Protein AF-A0A0X1RXD8-F1 (afdb_monomer_lite)

Sequence (163 aa):
MINNYEILQFMNKNKQYKGYQVAQTDSKQVPGASHLLFKAGVDRFLFVRIIEPTRDTPTTDKILAIEELASYKFSEFETVKYDQFSLSQRYTFTRPNGEQLIVKTWVSSATLRSALPDKVKLIVVDRKWYNRIVGFRSKDPLHMVIATAVYAAIIFLYFKYFF

Radius of gyration: 21.97 Å; chains: 1; bounding box: 64×27×57 Å

Foldseek 3Di:
DDDQVLVLVVLCVPPVNNQWHWWAKDWPVQPQQGIKTFHQPFQKIFGWHFDADDPPDPDPRRTDDIGTRDMDGLVQFQEWEWEQPDPWIWIWTAGPVGDTTIMTTPDHPVVVVSRHDPRYHYHYDDDPVCVVQQLNPDPDPVSVVVNVVVVVVVVVVCVVPVD

Structure (mmCIF, N/CA/C/O backbone):
data_AF-A0A0X1RXD8-F1
#
_entry.id   AF-A0A0X1RXD8-F1
#
loop_
_atom_site.group_PDB
_atom_site.id
_atom_site.type_symbol
_atom_site.label_atom_id
_atom_site.label_alt_id
_atom_site.label_comp_id
_atom_site.label_asym_id
_atom_site.label_entity_id
_atom_site.label_seq_id
_atom_site.pdbx_PDB_ins_code
_atom_site.Cartn_x
_atom_site.Cartn_y
_atom_site.Cartn_z
_atom_site.occupancy
_atom_site.B_iso_or_equiv
_atom_site.auth_seq_id
_atom_site.auth_comp_id
_atom_site.auth_asym_id
_atom_site.auth_atom_id
_atom_site.pdbx_PDB_model_num
ATOM 1 N N . MET A 1 1 ? 9.194 3.276 19.073 1.00 63.81 1 MET A N 1
ATOM 2 C CA . MET A 1 1 ? 8.499 3.334 17.775 1.00 63.81 1 MET A CA 1
ATOM 3 C C . MET A 1 1 ? 7.884 1.970 17.540 1.00 63.81 1 MET A C 1
ATOM 5 O O . MET A 1 1 ? 8.617 0.985 17.561 1.00 63.81 1 MET A O 1
ATOM 9 N N . ILE A 1 2 ? 6.559 1.907 17.453 1.00 80.19 2 ILE A N 1
ATOM 10 C CA . ILE A 1 2 ? 5.814 0.649 17.329 1.00 80.19 2 ILE A CA 1
ATOM 11 C C . ILE A 1 2 ? 6.058 0.062 15.940 1.00 80.19 2 ILE A C 1
ATOM 13 O O . ILE A 1 2 ? 6.094 0.794 14.949 1.00 80.19 2 ILE A O 1
ATOM 17 N N . ASN A 1 3 ? 6.265 -1.251 15.857 1.00 85.25 3 ASN A N 1
ATOM 18 C CA . ASN A 1 3 ? 6.477 -1.905 14.568 1.00 85.25 3 ASN A CA 1
ATOM 19 C C . ASN A 1 3 ? 5.141 -2.322 13.913 1.00 85.25 3 ASN A C 1
ATOM 21 O O . ASN A 1 3 ? 4.111 -2.469 14.572 1.00 85.25 3 ASN A O 1
ATOM 25 N N . ASN A 1 4 ? 5.153 -2.568 12.598 1.00 85.31 4 ASN A N 1
ATOM 26 C CA . ASN A 1 4 ? 3.941 -2.960 11.859 1.00 85.31 4 ASN A CA 1
ATOM 27 C C . ASN A 1 4 ? 3.309 -4.261 12.378 1.00 85.31 4 ASN A C 1
ATOM 29 O O . ASN A 1 4 ? 2.102 -4.446 12.241 1.00 85.31 4 ASN A O 1
ATOM 33 N N . TYR A 1 5 ? 4.102 -5.164 12.962 1.00 87.00 5 TYR A N 1
ATOM 34 C CA . TYR A 1 5 ? 3.609 -6.430 13.501 1.00 87.00 5 TYR A CA 1
ATOM 35 C C . TYR A 1 5 ? 2.738 -6.216 14.744 1.00 87.00 5 TYR A C 1
ATOM 37 O O . TYR A 1 5 ? 1.648 -6.775 14.832 1.00 87.00 5 TYR A O 1
ATOM 45 N N . GLU A 1 6 ? 3.168 -5.359 15.669 1.00 88.62 6 GLU A N 1
ATOM 46 C CA . GLU A 1 6 ? 2.409 -4.979 16.865 1.00 88.62 6 GLU A CA 1
ATOM 47 C C . GLU A 1 6 ? 1.096 -4.281 16.489 1.00 88.62 6 GLU A C 1
ATOM 49 O O . GLU A 1 6 ? 0.038 -4.606 17.033 1.00 88.62 6 GLU A O 1
ATOM 54 N N . ILE A 1 7 ? 1.142 -3.391 15.492 1.00 89.56 7 ILE A N 1
ATOM 55 C CA . ILE A 1 7 ? -0.049 -2.720 14.954 1.00 89.56 7 ILE A CA 1
ATOM 56 C C . ILE A 1 7 ? -1.012 -3.741 14.346 1.00 89.56 7 ILE A C 1
ATOM 58 O O . ILE A 1 7 ? -2.209 -3.715 14.628 1.00 89.56 7 ILE A O 1
ATOM 62 N N . LEU A 1 8 ? -0.500 -4.682 13.552 1.00 90.06 8 LEU A N 1
ATOM 63 C CA . LEU A 1 8 ? -1.308 -5.726 12.930 1.00 90.06 8 LEU A CA 1
ATOM 64 C C . LEU A 1 8 ? -1.936 -6.663 13.975 1.00 90.06 8 LEU A C 1
ATOM 66 O O . LEU A 1 8 ? -3.098 -7.047 13.834 1.00 90.06 8 LEU A O 1
ATOM 70 N N . GLN A 1 9 ? -1.221 -7.002 15.051 1.00 90.31 9 GLN A N 1
ATOM 71 C CA . GLN A 1 9 ? -1.795 -7.765 16.162 1.00 90.31 9 GLN A CA 1
ATOM 72 C C . GLN A 1 9 ? -2.930 -7.006 16.852 1.00 90.31 9 GLN A C 1
ATOM 74 O O . GLN A 1 9 ? -3.992 -7.585 17.092 1.00 90.31 9 GLN A O 1
ATOM 79 N N . PHE A 1 10 ? -2.736 -5.717 17.141 1.00 90.06 10 PHE A N 1
ATOM 80 C CA . PHE A 1 10 ? -3.778 -4.871 17.719 1.00 90.06 10 PHE A CA 1
ATOM 81 C C . PHE A 1 10 ? -5.003 -4.782 16.798 1.00 90.06 10 PHE A C 1
ATOM 83 O O . PHE A 1 10 ? -6.139 -4.964 17.239 1.00 90.06 10 PHE A O 1
ATOM 90 N N . MET A 1 11 ? -4.794 -4.590 15.496 1.00 89.75 11 MET A N 1
ATOM 91 C CA . MET A 1 11 ? -5.877 -4.535 14.511 1.00 89.75 11 MET A CA 1
ATOM 92 C C . MET A 1 11 ? -6.635 -5.852 14.390 1.00 89.75 11 MET A C 1
ATOM 94 O O . MET A 1 11 ? -7.858 -5.839 14.315 1.00 89.75 11 MET A O 1
ATOM 98 N N . ASN A 1 12 ? -5.952 -6.995 14.44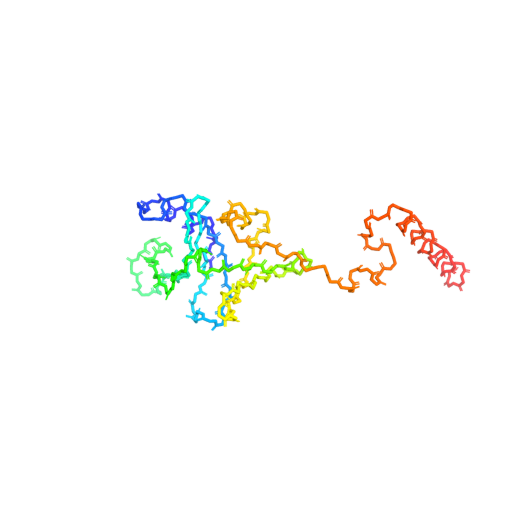1 1.00 89.38 12 ASN A N 1
ATOM 99 C CA . ASN A 1 12 ? -6.609 -8.299 14.351 1.00 89.38 12 ASN A CA 1
ATOM 100 C C . ASN A 1 12 ? -7.481 -8.640 15.568 1.00 89.38 12 ASN A C 1
ATOM 102 O O . ASN A 1 12 ? -8.415 -9.435 15.435 1.00 89.38 12 ASN A O 1
ATOM 106 N N . LYS A 1 13 ? -7.218 -8.027 16.731 1.00 89.88 13 LYS A N 1
ATOM 107 C CA . LYS A 1 13 ? -8.101 -8.107 17.907 1.00 89.88 13 LYS A CA 1
ATOM 108 C C . LYS A 1 13 ? -9.374 -7.267 17.733 1.00 89.88 13 LYS A C 1
ATOM 110 O O . LYS A 1 13 ? -10.413 -7.605 18.294 1.00 89.88 13 LYS A O 1
ATOM 115 N N . ASN A 1 14 ? -9.320 -6.215 16.917 1.00 87.62 14 ASN A N 1
ATOM 116 C CA . ASN A 1 14 ? -10.447 -5.335 16.627 1.00 87.62 14 ASN A CA 1
ATOM 117 C C . ASN A 1 14 ? -11.269 -5.866 15.441 1.00 87.62 14 ASN A C 1
ATOM 119 O O . ASN A 1 14 ? -10.779 -5.954 14.316 1.00 87.62 14 ASN A O 1
ATOM 123 N N . LYS A 1 15 ? -12.558 -6.172 15.655 1.00 88.12 15 LYS A N 1
ATOM 124 C CA . LYS A 1 15 ? -13.437 -6.724 14.597 1.00 88.12 15 LYS A CA 1
ATOM 125 C C . LYS A 1 15 ? -13.458 -5.868 13.324 1.00 88.12 15 LYS A C 1
ATOM 127 O O . LYS A 1 15 ? -13.493 -6.425 12.231 1.00 88.12 15 LYS A O 1
ATOM 132 N N . GLN A 1 16 ? -13.391 -4.544 13.466 1.00 88.06 16 GLN A N 1
ATOM 133 C CA . GLN A 1 16 ? -13.402 -3.590 12.354 1.00 88.06 16 GLN A CA 1
ATOM 134 C C . GLN A 1 16 ? -12.193 -3.733 11.415 1.00 88.06 16 GLN A C 1
ATOM 136 O O . GLN A 1 16 ? -12.347 -3.627 10.200 1.00 88.06 16 GLN A O 1
ATOM 141 N N . TYR A 1 17 ? -11.006 -4.009 11.961 1.00 89.62 17 TYR A N 1
ATOM 142 C CA . TYR A 1 17 ? -9.745 -4.032 11.209 1.00 89.62 17 TYR A CA 1
ATOM 143 C C . TYR A 1 17 ? -9.234 -5.453 10.942 1.00 89.62 17 TYR A C 1
ATOM 145 O O . TYR A 1 17 ? -8.151 -5.646 10.388 1.00 89.62 17 TYR A O 1
ATOM 153 N N . LYS A 1 18 ? -10.020 -6.475 11.293 1.00 90.44 18 LYS A N 1
ATOM 154 C CA . LYS A 1 18 ? -9.610 -7.871 11.163 1.00 90.44 18 LYS A CA 1
ATOM 155 C C . LYS A 1 18 ? -9.309 -8.253 9.707 1.00 90.44 18 LYS A C 1
ATOM 157 O O . LYS A 1 18 ? -10.167 -8.195 8.813 1.00 90.44 18 LYS A O 1
ATOM 162 N N . GLY A 1 19 ? -8.080 -8.716 9.485 1.00 89.50 19 GLY A N 1
ATOM 163 C CA . GLY A 1 19 ? -7.586 -9.135 8.174 1.00 89.50 19 GLY A CA 1
ATOM 164 C C . GLY A 1 19 ? -7.192 -7.988 7.241 1.00 89.50 19 GLY A C 1
ATOM 165 O O . GLY A 1 19 ? -6.941 -8.253 6.068 1.00 89.50 19 GLY A O 1
ATOM 166 N N . TYR A 1 20 ? -7.152 -6.742 7.722 1.00 91.88 20 TYR A N 1
ATOM 167 C CA . TYR A 1 20 ? -6.451 -5.676 7.011 1.00 91.88 20 TYR A CA 1
ATOM 168 C C . TYR A 1 20 ? -4.940 -5.879 7.130 1.00 91.88 20 TYR A C 1
ATOM 170 O O . TYR A 1 20 ? -4.421 -6.317 8.157 1.00 91.88 20 TYR A O 1
ATOM 178 N N . GLN A 1 21 ? -4.238 -5.550 6.056 1.00 91.56 21 GLN A N 1
ATOM 179 C CA . GLN A 1 21 ? -2.794 -5.411 6.038 1.00 91.56 21 GLN A CA 1
ATOM 180 C C . GLN A 1 21 ? -2.423 -3.982 6.418 1.00 91.56 21 GLN A C 1
ATOM 182 O O . GLN A 1 21 ? -3.181 -3.046 6.162 1.00 91.56 21 GLN A O 1
ATOM 187 N N . VAL A 1 22 ? -1.248 -3.834 7.024 1.00 91.69 22 VAL A N 1
ATOM 188 C CA . VAL A 1 22 ? -0.733 -2.559 7.519 1.00 91.69 22 VAL A CA 1
ATOM 189 C C . VAL A 1 22 ? 0.554 -2.239 6.786 1.00 91.69 22 VAL A C 1
ATOM 191 O O . VAL A 1 22 ? 1.475 -3.057 6.745 1.00 91.69 22 VAL A O 1
ATOM 194 N N . ALA A 1 23 ? 0.638 -1.029 6.252 1.00 90.06 23 ALA A N 1
ATOM 195 C CA . ALA A 1 23 ? 1.865 -0.501 5.685 1.00 90.06 23 ALA A CA 1
ATOM 196 C C . ALA A 1 23 ? 2.125 0.895 6.220 1.00 90.06 23 ALA A C 1
ATOM 198 O O . ALA A 1 23 ? 1.200 1.692 6.326 1.00 90.06 23 ALA A O 1
ATOM 199 N N . GLN A 1 24 ? 3.380 1.226 6.502 1.00 90.00 24 GLN A N 1
ATOM 200 C CA . GLN A 1 24 ? 3.738 2.621 6.739 1.00 90.00 24 GLN A CA 1
ATOM 201 C C . GLN A 1 24 ? 3.465 3.431 5.475 1.00 90.00 24 GLN A C 1
ATOM 203 O O . GLN A 1 24 ? 3.646 2.937 4.353 1.00 90.00 24 GLN A O 1
ATOM 208 N N . THR A 1 25 ? 2.996 4.660 5.652 1.00 89.94 25 THR A N 1
ATOM 209 C CA . THR A 1 25 ? 2.703 5.549 4.536 1.00 89.94 25 THR A CA 1
ATOM 210 C C . THR A 1 25 ? 3.082 6.981 4.858 1.00 89.94 25 THR A C 1
ATOM 212 O O . THR A 1 25 ? 2.969 7.431 5.991 1.00 89.94 25 THR A O 1
ATOM 215 N N . ASP A 1 26 ? 3.487 7.697 3.819 1.00 87.44 26 ASP A N 1
ATOM 216 C CA . ASP A 1 26 ? 3.625 9.145 3.800 1.00 87.44 26 ASP A CA 1
ATOM 217 C C . ASP A 1 26 ? 2.791 9.671 2.625 1.00 87.44 26 ASP A C 1
ATOM 219 O O . ASP A 1 26 ? 2.994 9.291 1.464 1.00 87.44 26 ASP A O 1
ATOM 223 N N . SER A 1 27 ? 1.804 10.510 2.926 1.00 86.00 27 SER A N 1
ATOM 224 C CA . SER A 1 27 ? 1.001 11.196 1.919 1.00 86.00 27 SER A CA 1
ATOM 225 C C . SER A 1 27 ? 0.817 12.648 2.324 1.00 86.00 27 SER A C 1
ATOM 227 O O . SER A 1 27 ? 0.267 12.953 3.378 1.00 86.00 27 SER A O 1
ATOM 229 N N . LYS A 1 28 ? 1.229 13.561 1.441 1.00 86.75 28 LYS A N 1
ATOM 230 C CA . LYS A 1 28 ? 1.017 15.000 1.644 1.00 86.75 28 LYS A CA 1
ATOM 231 C C . LYS A 1 28 ? -0.467 15.365 1.625 1.00 86.75 28 LYS A C 1
ATOM 233 O O . LYS A 1 28 ? -0.852 16.361 2.222 1.00 86.75 28 LYS A O 1
ATOM 238 N N . GLN A 1 29 ? -1.276 14.568 0.930 1.00 89.38 29 GLN A N 1
ATOM 239 C CA . GLN A 1 29 ? -2.715 14.760 0.808 1.00 89.38 29 GLN A CA 1
ATOM 240 C C . GLN A 1 29 ? -3.487 14.360 2.071 1.00 89.38 29 GLN A C 1
ATOM 242 O O . GLN A 1 29 ? -4.610 14.821 2.242 1.00 89.38 29 GLN A O 1
ATOM 247 N N . VAL A 1 30 ? -2.911 13.532 2.952 1.00 90.12 30 VAL A N 1
ATOM 248 C CA . VAL A 1 30 ? -3.539 13.139 4.225 1.00 90.12 30 VAL A CA 1
ATOM 249 C C . VAL A 1 30 ? -2.571 13.421 5.381 1.00 90.12 30 VAL A C 1
ATOM 251 O O . VAL A 1 30 ? -1.852 12.521 5.829 1.00 90.12 30 VAL A O 1
ATOM 254 N N . PRO A 1 31 ? -2.507 14.680 5.856 1.00 89.62 31 PRO A N 1
ATOM 255 C CA . PRO A 1 31 ? -1.546 15.089 6.871 1.00 89.62 31 PRO A CA 1
ATOM 256 C C . PRO A 1 31 ? -1.663 14.289 8.172 1.00 89.62 31 PRO A C 1
ATOM 258 O O . PRO A 1 31 ? -2.729 14.152 8.772 1.00 89.62 31 PRO A O 1
ATOM 261 N N . GLY A 1 32 ? -0.523 13.777 8.633 1.00 89.06 32 GLY A N 1
ATOM 262 C CA . GLY A 1 32 ? -0.415 13.022 9.879 1.00 89.06 32 GLY A CA 1
ATOM 263 C C . GLY A 1 32 ? -0.947 11.589 9.813 1.00 89.06 32 GLY A C 1
ATOM 264 O O . GLY A 1 32 ? -1.040 10.951 10.862 1.00 89.06 32 GLY A O 1
ATOM 265 N N . ALA A 1 33 ? -1.271 11.075 8.623 1.00 91.81 33 ALA A N 1
ATOM 266 C CA . ALA A 1 33 ? -1.397 9.639 8.421 1.00 91.81 33 ALA A CA 1
ATOM 267 C C . ALA A 1 33 ? -0.026 8.985 8.565 1.00 91.81 33 ALA A C 1
ATOM 269 O O . ALA A 1 33 ? 0.943 9.427 7.950 1.00 91.81 33 ALA A O 1
ATOM 270 N N . SER A 1 34 ? 0.044 7.933 9.374 1.00 91.56 34 SER A N 1
ATOM 271 C CA . SER A 1 34 ? 1.270 7.157 9.561 1.00 91.56 34 SER A CA 1
ATOM 272 C C . SER A 1 34 ? 1.197 5.795 8.883 1.00 91.56 34 SER A C 1
ATOM 274 O O . SER A 1 34 ? 2.225 5.262 8.461 1.00 91.56 34 SER A O 1
ATOM 276 N N . HIS A 1 35 ? -0.009 5.236 8.743 1.00 92.81 35 HIS A N 1
ATOM 277 C CA . HIS A 1 35 ? -0.208 3.916 8.160 1.00 92.81 35 HIS A CA 1
ATOM 278 C C . HIS A 1 35 ? -1.355 3.894 7.150 1.00 92.81 35 HIS A C 1
ATOM 280 O O . HIS A 1 35 ? -2.322 4.648 7.238 1.00 92.81 35 HIS A O 1
ATOM 286 N N . LEU A 1 36 ? -1.215 3.000 6.181 1.00 92.44 36 LEU A N 1
ATOM 287 C CA . LEU A 1 36 ? -2.200 2.641 5.183 1.00 92.44 36 LEU A CA 1
ATOM 288 C C . LEU A 1 36 ? -2.741 1.255 5.529 1.00 92.44 36 LEU A C 1
ATOM 290 O O . LEU A 1 36 ? -1.967 0.304 5.672 1.00 92.44 36 LEU A O 1
ATOM 294 N N . LEU A 1 37 ? -4.062 1.146 5.627 1.00 93.31 37 LEU A N 1
ATOM 295 C CA . LEU A 1 37 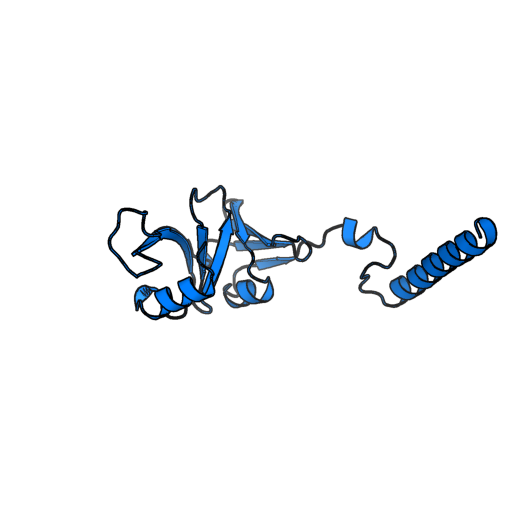? -4.768 -0.115 5.794 1.00 93.31 37 LEU A CA 1
ATOM 296 C C . LEU A 1 37 ? -5.443 -0.495 4.493 1.00 93.31 37 LEU A C 1
ATOM 298 O O . LEU A 1 37 ? -6.174 0.302 3.910 1.00 93.31 37 LEU A O 1
ATOM 302 N N . PHE A 1 38 ? -5.245 -1.728 4.058 1.00 92.06 38 PHE A N 1
ATOM 303 C CA . PHE A 1 38 ? -5.900 -2.259 2.869 1.00 92.06 38 PHE A CA 1
ATOM 304 C C . PHE A 1 38 ? -6.131 -3.759 3.030 1.00 92.06 38 PHE A C 1
ATOM 306 O O . PHE A 1 38 ? -5.480 -4.422 3.836 1.00 92.06 38 PHE A O 1
ATOM 313 N N . LYS A 1 39 ? -7.082 -4.309 2.280 1.00 91.25 39 LYS A N 1
ATOM 314 C CA . LYS A 1 39 ? -7.422 -5.730 2.346 1.00 91.25 39 LYS A CA 1
ATOM 315 C C . LYS A 1 39 ? -7.777 -6.238 0.959 1.00 91.25 39 LYS A C 1
ATOM 317 O O . LYS A 1 39 ? -8.584 -5.625 0.268 1.00 91.25 39 LYS A O 1
ATOM 322 N N . ALA A 1 40 ? -7.194 -7.370 0.574 1.00 87.44 40 ALA A N 1
ATOM 323 C CA . ALA A 1 40 ? -7.533 -8.020 -0.685 1.00 87.44 40 ALA A CA 1
ATOM 324 C C . ALA A 1 40 ? -9.033 -8.356 -0.734 1.00 87.44 40 ALA A C 1
ATOM 326 O O . ALA A 1 40 ? -9.608 -8.817 0.256 1.00 87.44 40 ALA A O 1
ATOM 327 N N . GLY A 1 41 ? -9.666 -8.083 -1.876 1.00 86.12 41 GLY A N 1
ATOM 328 C CA . GLY A 1 41 ? -11.112 -8.241 -2.062 1.00 86.12 41 GLY A CA 1
ATOM 329 C C . GLY A 1 41 ? -11.972 -7.138 -1.432 1.00 86.12 41 GLY A C 1
ATOM 330 O O . GLY A 1 41 ? -13.194 -7.204 -1.528 1.00 86.12 41 GLY A O 1
ATOM 331 N N . VAL A 1 42 ? -11.374 -6.118 -0.804 1.00 89.56 42 VAL A N 1
ATOM 332 C CA . VAL A 1 42 ? -12.101 -4.948 -0.298 1.00 89.56 42 VAL A CA 1
ATOM 333 C C . VAL A 1 42 ? -11.754 -3.733 -1.148 1.00 89.56 42 VAL A C 1
ATOM 335 O O . VAL A 1 42 ? -10.603 -3.318 -1.219 1.00 89.56 42 VAL A O 1
ATOM 338 N N . ASP A 1 43 ? -12.774 -3.114 -1.740 1.00 90.31 43 ASP A N 1
ATOM 339 C CA . ASP A 1 43 ? -12.658 -1.929 -2.601 1.00 90.31 43 ASP A CA 1
ATOM 340 C C . ASP A 1 43 ? -12.391 -0.631 -1.810 1.00 90.31 43 ASP A C 1
ATOM 342 O O . ASP A 1 43 ? -12.980 0.411 -2.082 1.00 90.31 43 ASP A O 1
ATOM 346 N N . ARG A 1 44 ? -11.559 -0.685 -0.765 1.00 91.50 44 ARG A N 1
ATOM 347 C CA . ARG A 1 44 ? -11.201 0.491 0.031 1.00 91.50 44 ARG A CA 1
ATOM 348 C C . ARG A 1 44 ? -9.814 0.374 0.645 1.00 91.50 44 ARG A C 1
ATOM 350 O O . ARG A 1 44 ? -9.373 -0.719 1.003 1.00 91.50 44 ARG A O 1
ATOM 357 N N . PHE A 1 45 ? -9.197 1.523 0.867 1.00 92.75 45 PHE A N 1
ATOM 358 C CA . PHE A 1 45 ? -8.032 1.670 1.726 1.00 92.75 45 PHE A CA 1
ATOM 359 C C . PHE A 1 45 ? -8.205 2.865 2.656 1.00 92.75 45 PHE A C 1
ATOM 361 O O . PHE A 1 45 ? -8.884 3.839 2.327 1.00 92.75 45 PHE A O 1
ATOM 368 N N . LEU A 1 46 ? -7.602 2.762 3.835 1.00 94.38 46 LEU A N 1
ATOM 369 C CA . LEU A 1 46 ? -7.764 3.715 4.924 1.00 94.38 46 LEU A CA 1
ATOM 370 C C . LEU A 1 46 ? -6.407 4.303 5.279 1.00 94.38 46 LEU A C 1
ATOM 372 O O . LEU A 1 46 ? -5.437 3.568 5.465 1.00 94.38 46 LEU A O 1
ATOM 376 N N . PHE A 1 47 ? -6.347 5.617 5.412 1.00 95.06 47 PHE A N 1
ATOM 377 C CA . PHE A 1 47 ? -5.236 6.291 6.059 1.00 95.06 47 PHE A CA 1
ATOM 378 C C . PHE A 1 47 ? -5.545 6.418 7.534 1.00 95.06 47 PHE A C 1
ATOM 380 O O . PHE A 1 47 ? -6.575 6.977 7.912 1.00 95.06 47 PHE A O 1
ATOM 387 N N . VAL A 1 48 ? -4.634 5.922 8.359 1.00 94.56 48 VAL A N 1
ATOM 388 C CA . VAL A 1 48 ? -4.808 5.932 9.803 1.00 94.56 48 VAL A CA 1
ATOM 389 C C . VAL A 1 48 ? -3.613 6.542 10.512 1.00 94.56 48 VAL A C 1
ATOM 391 O O . VAL A 1 48 ? -2.470 6.495 10.039 1.00 94.56 48 VAL A O 1
ATOM 394 N N . ARG A 1 49 ? -3.895 7.092 11.687 1.00 94.25 49 ARG A N 1
ATOM 395 C CA . ARG A 1 49 ? -2.911 7.493 12.680 1.00 94.25 49 ARG A CA 1
ATOM 396 C C . ARG A 1 49 ? -3.009 6.554 13.872 1.00 94.25 49 ARG A C 1
ATOM 398 O O . ARG A 1 49 ? -4.090 6.277 14.383 1.00 94.25 49 ARG A O 1
ATOM 405 N N . ILE A 1 50 ? -1.858 6.051 14.296 1.00 91.88 50 ILE A N 1
ATOM 406 C CA . ILE A 1 50 ? -1.738 5.240 15.506 1.00 91.88 50 ILE A CA 1
ATOM 407 C C . ILE A 1 50 ? -1.525 6.191 16.679 1.00 91.88 50 ILE A C 1
ATOM 409 O O . ILE A 1 50 ? -0.598 7.000 16.644 1.00 91.88 50 ILE A O 1
ATOM 413 N N . ILE A 1 51 ? -2.395 6.107 17.683 1.00 90.94 51 ILE A N 1
ATOM 414 C CA . ILE A 1 51 ? -2.293 6.896 18.909 1.00 90.94 51 ILE A CA 1
ATOM 415 C C . ILE A 1 51 ? -1.515 6.073 19.933 1.00 90.94 51 ILE A C 1
ATOM 417 O O . ILE A 1 51 ? -1.998 5.051 20.431 1.00 90.94 51 ILE A O 1
ATOM 421 N N . GLU A 1 52 ? -0.289 6.510 20.209 1.00 90.19 52 GLU A N 1
ATOM 422 C CA . GLU A 1 52 ? 0.580 5.924 21.230 1.00 90.19 52 GLU A CA 1
ATOM 423 C C . GLU A 1 52 ? 0.305 6.586 22.597 1.00 90.19 52 GLU A C 1
ATOM 425 O O . GLU A 1 52 ? -0.058 7.767 22.639 1.00 90.19 52 GLU A O 1
ATOM 430 N N . PRO A 1 53 ? 0.470 5.865 23.720 1.00 86.56 53 PRO A N 1
ATOM 431 C CA . PRO A 1 53 ? 0.355 6.459 25.044 1.00 86.56 53 PRO A CA 1
ATOM 432 C C . PRO A 1 53 ? 1.420 7.531 25.272 1.00 86.56 53 PRO A C 1
ATOM 434 O O . PRO A 1 53 ? 2.588 7.361 24.917 1.00 86.56 53 PRO A O 1
ATOM 437 N N . THR A 1 54 ? 1.029 8.632 25.912 1.00 84.31 54 THR A N 1
ATOM 438 C CA . THR A 1 54 ? 1.985 9.616 26.432 1.00 84.31 54 THR A CA 1
ATOM 439 C C . THR A 1 54 ? 2.578 9.117 27.750 1.00 84.31 54 THR A C 1
ATOM 441 O O . THR A 1 54 ? 2.015 8.232 28.396 1.00 84.31 54 THR A O 1
ATOM 444 N N . ARG A 1 55 ? 3.709 9.697 28.179 1.00 77.38 55 ARG A N 1
ATOM 445 C CA . ARG A 1 55 ? 4.395 9.312 29.430 1.00 77.38 55 ARG A CA 1
ATOM 446 C C . ARG A 1 55 ? 3.493 9.344 30.670 1.00 77.38 55 ARG A C 1
ATOM 448 O O . ARG A 1 55 ? 3.750 8.592 31.602 1.00 77.38 55 ARG A O 1
ATOM 455 N N . ASP A 1 56 ? 2.445 10.160 30.650 1.00 79.62 56 ASP A N 1
ATOM 456 C CA . ASP A 1 56 ? 1.530 10.356 31.776 1.00 79.62 56 ASP A CA 1
ATOM 457 C C . ASP A 1 56 ? 0.294 9.442 31.722 1.00 79.62 56 ASP A C 1
ATOM 459 O O . ASP A 1 56 ? -0.566 9.510 32.597 1.00 79.62 56 ASP A O 1
ATOM 463 N N . THR A 1 57 ? 0.173 8.584 30.701 1.00 75.56 57 THR A N 1
ATOM 464 C CA . THR A 1 57 ? -0.968 7.668 30.574 1.00 75.56 57 THR A CA 1
ATOM 465 C C . THR A 1 57 ? -0.664 6.355 31.309 1.00 75.56 57 THR A C 1
ATOM 467 O O . THR A 1 57 ? 0.237 5.629 30.881 1.00 75.56 57 THR A O 1
ATOM 470 N N . PRO A 1 58 ? -1.394 5.991 32.382 1.00 73.44 58 PRO A N 1
ATOM 471 C CA . PRO A 1 58 ? -1.159 4.749 33.114 1.00 73.44 58 PRO A CA 1
ATOM 472 C C . PRO A 1 58 ? -1.722 3.559 32.325 1.00 73.44 58 PRO A C 1
ATOM 474 O O . PRO A 1 58 ? -2.841 3.107 32.558 1.00 73.44 58 PRO A O 1
ATOM 477 N N . THR A 1 59 ? -0.957 3.060 31.356 1.00 79.50 59 THR A N 1
ATOM 478 C CA . THR A 1 59 ? -1.305 1.862 30.586 1.00 79.50 59 THR A CA 1
ATOM 479 C C . THR A 1 59 ? -0.072 1.023 30.268 1.00 79.50 59 THR A C 1
ATOM 481 O O . THR A 1 59 ? 1.031 1.540 30.095 1.00 79.50 59 THR A O 1
ATOM 484 N N . THR A 1 60 ? -0.265 -0.291 30.185 1.00 79.25 60 THR A N 1
ATOM 485 C CA . THR A 1 60 ? 0.728 -1.240 29.665 1.00 79.25 60 THR A CA 1
ATOM 486 C C . THR A 1 60 ? 0.593 -1.450 28.157 1.00 79.25 60 THR A C 1
ATOM 488 O O . THR A 1 60 ? 1.487 -2.030 27.534 1.00 79.25 60 THR A O 1
ATOM 491 N N . ASP A 1 61 ? -0.501 -0.976 27.555 1.00 81.88 61 ASP A N 1
ATOM 492 C CA . ASP A 1 61 ? -0.750 -1.114 26.128 1.00 81.88 61 ASP A CA 1
ATOM 493 C C . ASP A 1 61 ? 0.123 -0.153 25.326 1.00 81.88 61 ASP A C 1
ATOM 495 O O . ASP A 1 61 ? 0.214 1.036 25.616 1.00 81.88 61 ASP A O 1
ATOM 499 N N . LYS A 1 62 ? 0.739 -0.665 24.257 1.00 85.88 62 LYS A N 1
ATOM 500 C CA . LYS A 1 62 ? 1.555 0.154 23.349 1.00 85.88 62 LYS A CA 1
ATOM 501 C C . LYS A 1 62 ? 0.713 1.016 22.408 1.00 85.88 62 LYS A C 1
ATOM 503 O O . LYS A 1 62 ? 1.212 2.008 21.901 1.00 85.88 62 LYS A O 1
ATOM 508 N N . ILE A 1 63 ? -0.537 0.634 22.150 1.00 89.31 63 ILE A N 1
ATOM 509 C CA . ILE A 1 63 ? -1.449 1.323 21.230 1.00 89.31 63 ILE A CA 1
ATOM 510 C C . ILE A 1 63 ? -2.732 1.623 21.994 1.00 89.31 63 ILE A C 1
ATOM 512 O O . ILE A 1 63 ? -3.380 0.696 22.473 1.00 89.31 63 ILE A O 1
ATOM 516 N N . LEU A 1 64 ? -3.103 2.900 22.079 1.00 88.44 64 LEU A N 1
ATOM 517 C CA . LEU A 1 64 ? -4.351 3.327 22.713 1.00 88.44 64 LEU A CA 1
ATOM 518 C C . LEU A 1 64 ? -5.523 3.253 21.738 1.00 88.44 64 LEU A C 1
ATOM 520 O O . LEU A 1 64 ? -6.586 2.726 22.057 1.00 88.44 64 LEU A O 1
ATOM 524 N N . ALA A 1 65 ? -5.329 3.808 20.543 1.00 89.00 65 ALA A N 1
ATOM 525 C CA . ALA A 1 65 ? -6.383 3.939 19.552 1.00 89.00 65 ALA A CA 1
ATOM 526 C C . ALA A 1 65 ? -5.824 4.014 18.129 1.00 89.00 65 ALA A C 1
ATOM 528 O O . ALA A 1 65 ? -4.642 4.284 17.899 1.00 89.00 65 ALA A O 1
ATOM 529 N N . ILE A 1 66 ? -6.718 3.790 17.168 1.00 90.81 66 ILE A N 1
ATOM 530 C CA . ILE A 1 66 ? -6.482 4.015 15.745 1.00 90.81 66 ILE A CA 1
ATOM 531 C C . ILE A 1 66 ? -7.473 5.083 15.300 1.00 90.81 66 ILE A C 1
ATOM 533 O O . ILE A 1 66 ? -8.682 4.881 15.396 1.00 90.81 66 ILE A O 1
ATOM 537 N N . GLU A 1 67 ? -6.951 6.201 14.817 1.00 93.62 67 GLU A N 1
ATOM 538 C CA . GLU A 1 67 ? -7.733 7.293 14.248 1.00 93.62 67 GLU A CA 1
ATOM 539 C C . GLU A 1 67 ? -7.756 7.141 12.721 1.00 93.62 67 GLU A C 1
ATOM 541 O O . GLU A 1 67 ? -6.704 7.110 12.079 1.00 93.62 67 GLU A O 1
ATOM 546 N N . GLU A 1 68 ? -8.946 7.025 12.131 1.00 94.38 68 GLU A N 1
ATOM 547 C CA . GLU A 1 68 ? -9.123 7.049 10.677 1.00 94.38 68 GLU A CA 1
ATOM 548 C C . GLU A 1 68 ? -9.126 8.502 10.196 1.00 94.38 68 GLU A C 1
ATOM 550 O O . GLU A 1 68 ? -9.992 9.285 10.574 1.00 94.38 68 GLU A O 1
ATOM 555 N N . LEU A 1 69 ? -8.147 8.866 9.367 1.00 94.88 69 LEU A N 1
ATOM 556 C CA . LEU A 1 69 ? -7.999 10.230 8.855 1.00 94.88 69 LEU A CA 1
ATOM 557 C C . LEU A 1 69 ? -8.630 10.407 7.477 1.00 94.88 69 LEU A C 1
ATOM 559 O O . LEU A 1 69 ? -9.117 11.486 7.150 1.00 94.88 69 LEU A O 1
ATOM 563 N N . ALA A 1 70 ? -8.576 9.369 6.644 1.00 94.50 70 ALA A N 1
ATOM 564 C CA . ALA A 1 70 ? -9.192 9.385 5.328 1.00 94.50 70 ALA A CA 1
ATOM 565 C C . ALA A 1 70 ? -9.492 7.968 4.840 1.00 94.50 70 ALA A C 1
ATOM 567 O O . ALA A 1 70 ? -8.767 7.019 5.141 1.00 94.50 70 ALA A O 1
ATOM 568 N N . SER A 1 71 ? -10.522 7.859 4.010 1.00 94.3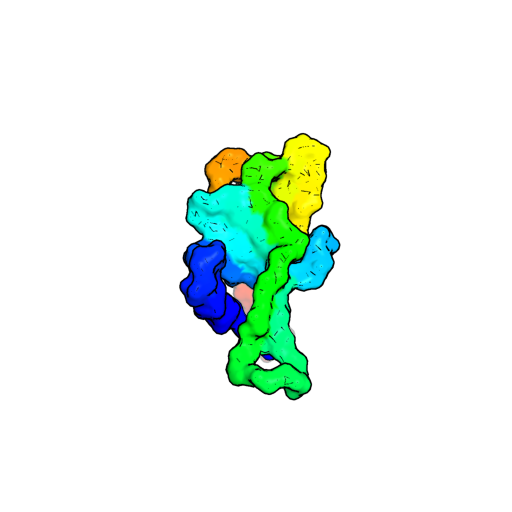1 71 SER A N 1
ATOM 569 C CA . SER A 1 71 ? -10.966 6.619 3.387 1.00 94.31 71 SER A CA 1
ATOM 570 C C . SER A 1 71 ? -11.172 6.861 1.906 1.00 94.31 71 SER A C 1
ATOM 572 O O . SER A 1 71 ? -11.813 7.836 1.518 1.00 94.31 71 SER A O 1
ATOM 574 N N . TYR A 1 72 ? -10.611 5.982 1.084 1.00 93.44 72 TYR A N 1
ATOM 575 C CA . TYR A 1 72 ? -10.724 6.059 -0.365 1.00 93.44 72 TYR A CA 1
ATOM 576 C C . TYR A 1 72 ? -11.153 4.709 -0.911 1.00 93.44 72 TYR A C 1
ATOM 578 O O . TYR A 1 72 ? -10.671 3.663 -0.462 1.00 93.44 72 TYR A O 1
ATOM 586 N N . LYS A 1 73 ? -12.030 4.723 -1.914 1.00 92.62 73 LYS A N 1
ATOM 587 C CA . LYS A 1 73 ? -12.377 3.512 -2.655 1.00 92.62 73 LYS A CA 1
ATOM 588 C C . LYS A 1 73 ? -11.432 3.330 -3.828 1.00 92.62 73 LYS A C 1
ATOM 590 O O . LYS A 1 73 ? -11.146 4.287 -4.543 1.00 92.62 73 LYS A O 1
ATOM 595 N N . PHE A 1 74 ? -10.976 2.103 -4.077 1.00 90.06 74 PHE A N 1
ATOM 596 C CA . PHE A 1 74 ? -10.135 1.854 -5.254 1.00 90.06 74 PHE A CA 1
ATOM 597 C C . PHE A 1 74 ? -10.899 2.128 -6.554 1.00 90.06 74 PHE A C 1
ATOM 599 O O . PHE A 1 74 ? -10.318 2.606 -7.523 1.00 90.06 74 PHE A O 1
ATOM 606 N N . SER A 1 75 ? -12.211 1.901 -6.545 1.00 88.75 75 SER A N 1
ATOM 607 C CA . SER A 1 75 ? -13.123 2.190 -7.648 1.00 88.75 75 SER A CA 1
ATOM 608 C C . SER A 1 75 ? -13.277 3.650 -8.049 1.00 88.75 75 SER A C 1
ATOM 610 O O . SER A 1 75 ? -13.779 3.902 -9.141 1.00 88.75 75 SER A O 1
ATOM 612 N N . GLU A 1 76 ? -12.850 4.599 -7.217 1.00 91.81 76 GLU A N 1
ATOM 613 C CA . GLU A 1 76 ? -12.808 6.016 -7.596 1.00 91.81 76 GLU A CA 1
ATOM 614 C C . GLU A 1 76 ? -11.670 6.318 -8.577 1.00 91.81 76 GLU A C 1
ATOM 616 O O . GLU A 1 76 ? -11.664 7.373 -9.212 1.00 91.81 76 GLU A O 1
ATOM 621 N N . PHE A 1 77 ? -10.695 5.415 -8.694 1.00 91.69 77 PHE A N 1
ATOM 622 C CA . PHE A 1 77 ? -9.503 5.614 -9.500 1.00 91.69 77 PHE A CA 1
ATOM 623 C C . PHE A 1 77 ? -9.569 4.795 -10.785 1.00 91.69 77 PHE A C 1
ATOM 625 O O . PHE A 1 77 ? -9.910 3.615 -10.788 1.00 91.69 77 PHE A O 1
ATOM 632 N N . GLU A 1 78 ? -9.192 5.429 -11.888 1.00 90.75 78 GLU A N 1
ATOM 633 C CA . GLU A 1 78 ? -9.107 4.785 -13.196 1.00 90.75 78 GLU A CA 1
ATOM 634 C C . GLU A 1 78 ? -7.738 4.135 -13.389 1.00 90.75 78 GLU A C 1
ATOM 636 O O . GLU A 1 78 ? -7.621 3.016 -13.888 1.00 90.75 78 GLU A O 1
ATOM 641 N N . THR A 1 79 ? -6.682 4.841 -12.980 1.00 90.25 79 THR A N 1
ATOM 642 C CA . THR A 1 79 ? -5.302 4.396 -13.173 1.00 90.25 79 THR A CA 1
ATOM 643 C C . THR A 1 79 ? -4.490 4.479 -11.894 1.00 90.25 79 THR A C 1
ATOM 645 O O . THR A 1 79 ? -4.590 5.433 -11.123 1.00 90.25 79 THR A O 1
ATOM 648 N N . VAL A 1 80 ? -3.612 3.494 -11.707 1.00 89.81 80 VAL A N 1
ATOM 649 C CA . VAL A 1 80 ? -2.580 3.498 -10.668 1.00 89.81 80 VAL A CA 1
ATOM 650 C C . VAL A 1 80 ? -1.225 3.370 -11.333 1.00 89.81 80 VAL A C 1
ATOM 652 O O . VAL A 1 80 ? -0.922 2.372 -11.989 1.00 89.81 80 VAL A O 1
ATOM 655 N N . LYS A 1 81 ? -0.398 4.401 -11.159 1.00 88.25 81 LYS A N 1
ATOM 656 C CA . LYS A 1 81 ? 0.999 4.400 -11.592 1.00 88.25 81 LYS A CA 1
ATOM 657 C C . LYS A 1 81 ? 1.884 4.058 -10.407 1.00 88.25 81 LYS A C 1
ATOM 659 O O . LYS A 1 81 ? 1.744 4.693 -9.364 1.00 88.25 81 LYS A O 1
ATOM 664 N N . TYR A 1 82 ? 2.809 3.121 -10.567 1.00 84.81 82 TYR A N 1
ATOM 665 C CA . TYR A 1 82 ? 3.818 2.853 -9.544 1.00 84.81 82 TYR A CA 1
ATOM 666 C C . TYR A 1 82 ? 5.211 2.721 -10.146 1.00 84.81 82 TYR A C 1
ATOM 668 O O . TYR A 1 82 ? 5.392 2.302 -11.290 1.00 84.81 82 TYR A O 1
ATOM 676 N N . ASP A 1 83 ? 6.196 3.112 -9.351 1.00 76.69 83 ASP A N 1
ATOM 677 C CA . ASP A 1 83 ? 7.611 3.030 -9.683 1.00 76.69 83 ASP A CA 1
ATOM 678 C C . ASP A 1 83 ? 8.207 1.777 -9.040 1.00 76.69 83 ASP A C 1
ATOM 680 O O . ASP A 1 83 ? 8.299 1.674 -7.817 1.00 76.69 83 ASP A O 1
ATOM 684 N N . GLN A 1 84 ? 8.564 0.794 -9.866 1.00 66.31 84 GLN A N 1
ATOM 685 C CA . GLN A 1 84 ? 9.058 -0.502 -9.396 1.00 66.31 84 GLN A CA 1
ATOM 686 C C . GLN A 1 84 ? 10.503 -0.437 -8.872 1.00 66.31 84 GLN A C 1
ATOM 688 O O . GLN A 1 84 ? 10.929 -1.338 -8.149 1.00 66.31 84 GLN A O 1
ATOM 693 N N . PHE A 1 85 ? 11.260 0.606 -9.226 1.00 60.94 85 PHE A N 1
ATOM 694 C CA . PHE A 1 85 ? 12.704 0.675 -8.988 1.00 60.94 85 PHE A CA 1
ATOM 695 C C . PHE A 1 85 ? 13.112 1.757 -7.982 1.00 60.94 85 PHE A C 1
ATOM 697 O O . PHE A 1 85 ? 14.304 1.936 -7.727 1.00 60.94 85 PHE A O 1
ATOM 704 N N . SER A 1 86 ? 12.161 2.483 -7.390 1.00 63.59 86 SER A N 1
ATOM 705 C CA . SER A 1 86 ? 12.453 3.436 -6.320 1.00 63.59 86 SER A CA 1
ATOM 706 C C . SER A 1 86 ? 12.520 2.756 -4.947 1.00 63.59 86 SER A C 1
ATOM 708 O O . SER A 1 86 ? 11.679 1.931 -4.602 1.00 63.59 86 SER A O 1
ATOM 710 N N . LEU A 1 87 ? 13.507 3.148 -4.128 1.00 62.84 87 LEU A N 1
ATOM 711 C CA . LEU A 1 87 ? 13.688 2.664 -2.745 1.00 62.84 87 LEU A CA 1
ATOM 712 C C . LEU A 1 87 ? 12.462 2.916 -1.849 1.00 62.84 87 LEU A C 1
ATOM 714 O O . LEU A 1 87 ? 12.210 2.160 -0.918 1.00 62.84 87 LEU A O 1
ATOM 718 N N . SER A 1 88 ? 11.693 3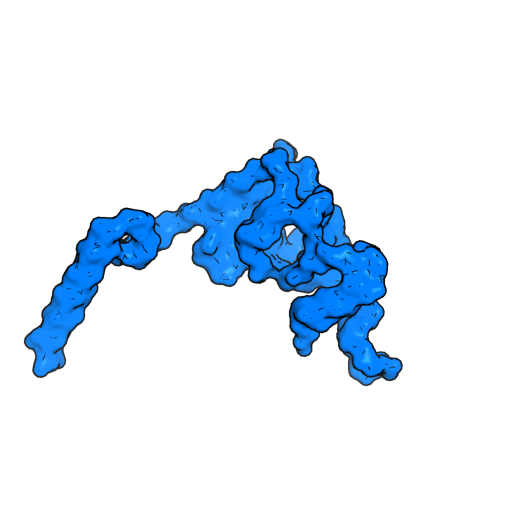.969 -2.138 1.00 63.69 88 SER A N 1
ATOM 719 C CA . SER A 1 88 ? 10.352 4.184 -1.586 1.00 63.69 88 SER A CA 1
ATOM 720 C C . SER A 1 88 ? 9.332 3.937 -2.687 1.00 63.69 88 SER A C 1
ATOM 722 O O . SER A 1 88 ? 9.434 4.544 -3.754 1.00 63.69 88 SER A O 1
ATOM 724 N N . GLN A 1 89 ? 8.359 3.053 -2.466 1.00 77.88 89 GLN A N 1
ATOM 725 C CA . GLN A 1 89 ? 7.366 2.755 -3.494 1.00 77.88 89 GLN A CA 1
ATOM 726 C C . GLN A 1 89 ? 6.329 3.872 -3.514 1.00 77.88 89 GLN A C 1
ATOM 728 O O . GLN A 1 89 ? 5.601 4.107 -2.548 1.00 77.88 89 GLN A O 1
ATOM 733 N N . ARG A 1 90 ? 6.308 4.618 -4.617 1.00 85.00 90 ARG A N 1
ATOM 734 C CA . ARG A 1 90 ? 5.365 5.710 -4.828 1.00 85.00 90 ARG A CA 1
ATOM 735 C C . ARG A 1 90 ? 4.262 5.234 -5.756 1.00 85.00 90 ARG A C 1
ATOM 737 O O . ARG A 1 90 ? 4.532 4.881 -6.900 1.00 85.00 90 ARG A O 1
ATOM 744 N N . TYR A 1 91 ? 3.038 5.309 -5.264 1.00 87.88 91 TYR A N 1
ATOM 745 C CA . TYR A 1 91 ? 1.818 5.051 -6.005 1.00 87.88 91 TYR A CA 1
ATOM 746 C C . TYR A 1 91 ? 1.134 6.378 -6.305 1.00 87.88 91 TYR A C 1
ATOM 748 O O . TYR A 1 91 ? 0.997 7.230 -5.429 1.00 87.88 91 TYR A O 1
ATOM 756 N N . THR A 1 92 ? 0.719 6.558 -7.550 1.00 90.69 92 THR A N 1
ATOM 757 C CA . THR A 1 92 ? -0.069 7.704 -7.992 1.00 90.69 92 THR A CA 1
ATOM 758 C C . THR A 1 92 ? -1.387 7.173 -8.527 1.00 90.69 92 THR A C 1
ATOM 760 O O . THR A 1 92 ? -1.440 6.611 -9.623 1.00 90.69 92 THR A O 1
ATOM 763 N N . PHE A 1 93 ? -2.435 7.336 -7.734 1.00 91.50 93 PHE A N 1
ATOM 764 C CA . PHE A 1 93 ? -3.807 7.021 -8.093 1.00 91.50 93 PHE A CA 1
ATOM 765 C C . PHE A 1 93 ? -4.396 8.217 -8.834 1.00 91.50 93 PHE A C 1
ATOM 767 O O . PHE A 1 93 ? -4.300 9.339 -8.343 1.00 91.50 93 PHE A O 1
ATOM 774 N N . THR A 1 94 ? -4.974 7.994 -10.010 1.00 93.00 94 THR A N 1
ATOM 775 C CA . THR A 1 94 ? -5.569 9.049 -10.839 1.00 93.00 94 THR A CA 1
ATOM 776 C C . THR A 1 94 ? -7.051 8.761 -11.023 1.00 93.00 94 THR A C 1
ATOM 778 O O . THR A 1 94 ? -7.428 7.657 -11.427 1.00 93.00 94 THR A O 1
ATOM 781 N N . ARG A 1 95 ? -7.884 9.747 -10.706 1.00 93.25 95 ARG A N 1
ATOM 782 C CA . ARG A 1 95 ? -9.334 9.714 -10.919 1.00 93.25 95 ARG A CA 1
ATOM 783 C C . ARG A 1 95 ? -9.686 10.052 -12.377 1.00 93.25 95 ARG A C 1
ATOM 785 O O . ARG A 1 95 ? -8.874 10.692 -13.047 1.00 93.25 95 ARG A O 1
ATOM 792 N N . PRO A 1 96 ? -10.901 9.720 -12.852 1.00 89.50 96 PRO A N 1
ATOM 793 C CA . PRO A 1 96 ? -11.353 10.085 -14.202 1.00 89.50 96 PRO A CA 1
ATOM 794 C C . PRO A 1 96 ? -11.325 11.598 -14.487 1.00 89.50 96 PRO A C 1
ATOM 796 O O . PRO A 1 96 ? -11.129 12.017 -15.622 1.00 89.50 96 PRO A O 1
ATOM 799 N N . ASN A 1 97 ? -11.481 12.434 -13.454 1.00 90.50 97 ASN A N 1
ATOM 800 C CA . ASN A 1 97 ? -11.403 13.898 -13.554 1.00 90.50 97 ASN A CA 1
ATOM 801 C C . ASN A 1 97 ? -9.959 14.447 -13.593 1.00 90.50 97 ASN A C 1
ATOM 803 O O . ASN A 1 97 ? -9.766 15.660 -13.619 1.00 90.50 97 ASN A O 1
ATOM 807 N N . GLY A 1 98 ? -8.943 13.577 -13.570 1.00 88.06 98 GLY A N 1
ATOM 808 C CA . GLY A 1 98 ? -7.528 13.949 -13.591 1.00 88.06 98 GLY A CA 1
ATOM 809 C C . GLY A 1 98 ? -6.905 14.232 -12.220 1.00 88.06 98 GLY A C 1
ATOM 810 O O . GLY A 1 98 ? -5.687 14.415 -12.144 1.00 88.06 98 GLY A O 1
ATOM 811 N N . GLU A 1 99 ? -7.680 14.226 -11.131 1.00 90.81 99 GLU A N 1
ATOM 812 C CA . GLU A 1 99 ? -7.147 14.397 -9.776 1.00 90.81 99 GLU A CA 1
ATOM 813 C C . GLU A 1 99 ? -6.226 13.241 -9.380 1.00 90.81 99 GLU A C 1
ATOM 815 O O . GLU A 1 99 ? -6.492 12.075 -9.686 1.00 90.81 99 GLU A O 1
ATOM 820 N N . GLN A 1 100 ? -5.148 13.566 -8.659 1.00 91.81 100 GLN A N 1
ATOM 821 C CA . GLN A 1 100 ? -4.124 12.598 -8.279 1.00 91.81 100 GLN A CA 1
ATOM 822 C C . GLN A 1 100 ? -3.951 12.488 -6.766 1.00 91.81 100 GLN A C 1
ATOM 824 O O . GLN A 1 100 ? -3.642 13.462 -6.074 1.00 91.81 100 GLN A O 1
ATOM 829 N N . LEU A 1 101 ? -4.028 11.257 -6.270 1.00 90.38 101 LEU A N 1
ATOM 830 C CA . LEU A 1 101 ? -3.613 10.895 -4.924 1.00 90.38 101 LEU A CA 1
ATOM 831 C C . LEU A 1 101 ? -2.250 10.204 -4.989 1.00 90.38 101 LEU A C 1
ATOM 833 O O . LEU A 1 101 ? -2.078 9.171 -5.633 1.00 90.38 101 LEU A O 1
ATOM 837 N N . ILE A 1 102 ? -1.269 10.787 -4.308 1.00 90.00 102 ILE A N 1
ATOM 838 C CA . ILE A 1 102 ? 0.091 10.263 -4.234 1.00 90.00 102 ILE A CA 1
ATOM 839 C C . ILE A 1 102 ? 0.285 9.628 -2.864 1.00 90.00 102 ILE A C 1
ATOM 841 O O . ILE A 1 102 ? 0.152 10.281 -1.828 1.00 90.00 102 ILE A O 1
ATOM 845 N N . VAL A 1 103 ? 0.650 8.355 -2.877 1.00 88.69 103 VAL A N 1
ATOM 846 C CA . VAL A 1 103 ? 0.859 7.537 -1.688 1.00 88.69 103 VAL A CA 1
ATOM 847 C C . VAL A 1 103 ? 2.268 6.983 -1.747 1.00 88.69 103 VAL A C 1
ATOM 849 O O . VAL A 1 103 ? 2.608 6.230 -2.659 1.00 88.69 103 VAL A O 1
ATOM 852 N N . LYS A 1 104 ? 3.118 7.370 -0.799 1.00 88.50 104 LYS A N 1
ATOM 853 C CA . LYS A 1 104 ? 4.415 6.721 -0.616 1.00 88.50 104 LYS A CA 1
ATOM 854 C C . LYS A 1 104 ? 4.255 5.673 0.462 1.00 88.50 104 LYS A C 1
ATOM 856 O O . LYS A 1 104 ? 3.903 6.012 1.584 1.00 88.50 104 LYS A O 1
ATOM 861 N N . THR A 1 105 ? 4.518 4.420 0.136 1.00 85.81 105 THR A N 1
ATOM 862 C CA . THR A 1 105 ? 4.422 3.326 1.096 1.00 85.81 105 THR A CA 1
ATOM 863 C C . THR A 1 105 ? 5.591 2.361 0.933 1.00 85.81 105 THR A C 1
ATOM 865 O O . THR A 1 105 ? 6.284 2.344 -0.085 1.00 85.81 105 THR A O 1
ATOM 868 N N . TRP A 1 106 ? 5.828 1.569 1.973 1.00 80.69 106 TRP A N 1
ATOM 869 C CA . TRP A 1 106 ? 6.863 0.540 2.032 1.00 80.69 106 TRP A CA 1
ATOM 870 C C . TRP A 1 106 ? 6.303 -0.848 1.695 1.00 80.69 106 TRP A C 1
ATOM 872 O O . TRP A 1 106 ? 7.002 -1.850 1.811 1.00 80.69 106 TRP A O 1
ATOM 882 N N . VAL A 1 107 ? 5.038 -0.922 1.273 1.00 81.06 107 VAL A N 1
ATOM 883 C CA . VAL A 1 107 ? 4.425 -2.155 0.778 1.00 81.06 107 VAL A CA 1
ATOM 884 C C . VAL A 1 107 ? 4.921 -2.489 -0.616 1.00 81.06 107 VAL A C 1
ATOM 886 O O . VAL A 1 107 ? 5.069 -1.595 -1.443 1.00 81.06 107 VAL A O 1
ATOM 889 N N . SER A 1 108 ? 5.138 -3.782 -0.871 1.00 77.56 108 SER A N 1
ATOM 890 C CA . SER A 1 108 ? 5.573 -4.268 -2.177 1.00 77.56 108 SER A CA 1
ATOM 891 C C . SER A 1 108 ? 4.494 -4.079 -3.251 1.00 77.56 108 SER A C 1
ATOM 893 O O . SER A 1 108 ? 3.298 -4.224 -2.984 1.00 77.56 108 SER A O 1
ATOM 895 N N . SER A 1 109 ? 4.920 -3.845 -4.491 1.00 74.88 109 SER A N 1
ATOM 896 C CA . SER A 1 109 ? 4.034 -3.690 -5.647 1.00 74.88 109 SER A CA 1
ATOM 897 C C . SER A 1 109 ? 3.157 -4.907 -5.887 1.00 74.88 109 SER A C 1
ATOM 899 O O . SER A 1 109 ? 1.993 -4.748 -6.237 1.00 74.88 109 SER A O 1
ATOM 901 N N . ALA A 1 110 ? 3.668 -6.113 -5.632 1.00 77.81 110 ALA A N 1
ATOM 902 C CA . ALA A 1 110 ? 2.885 -7.341 -5.707 1.00 77.81 110 ALA A CA 1
ATOM 903 C C . ALA A 1 110 ? 1.755 -7.363 -4.664 1.00 77.81 110 ALA A C 1
ATOM 905 O O . ALA A 1 110 ? 0.629 -7.744 -4.977 1.00 77.81 110 ALA A O 1
ATOM 906 N N . THR A 1 111 ? 2.049 -6.915 -3.442 1.00 81.75 111 THR A N 1
ATOM 907 C CA . THR A 1 111 ? 1.101 -6.911 -2.323 1.00 81.75 111 THR A CA 1
ATOM 908 C C . THR A 1 111 ? -0.005 -5.878 -2.510 1.00 81.75 111 THR A C 1
ATOM 910 O O . THR A 1 111 ? -1.166 -6.191 -2.271 1.00 81.75 111 THR A O 1
ATOM 913 N N . LEU A 1 112 ? 0.313 -4.658 -2.960 1.00 78.81 112 LEU A N 1
ATOM 914 C CA . LEU A 1 112 ? -0.744 -3.680 -3.229 1.00 78.81 112 LEU A CA 1
ATOM 915 C C . LEU A 1 112 ? -1.547 -4.065 -4.472 1.00 78.81 112 LEU A C 1
ATOM 917 O O . LEU A 1 112 ? -2.765 -3.925 -4.482 1.00 78.81 112 LEU A O 1
ATOM 921 N N . ARG A 1 113 ? -0.883 -4.607 -5.501 1.00 80.56 113 ARG A N 1
ATOM 922 C CA . ARG A 1 113 ? -1.546 -5.076 -6.721 1.00 80.56 113 ARG A CA 1
ATOM 923 C C . ARG A 1 113 ? -2.592 -6.146 -6.443 1.00 80.56 113 ARG A C 1
ATOM 925 O O . ARG A 1 113 ? -3.646 -6.090 -7.058 1.00 80.56 113 ARG A O 1
ATOM 932 N N . SER A 1 114 ? -2.338 -7.081 -5.528 1.00 82.19 114 SER A N 1
ATOM 933 C CA . SER A 1 114 ? -3.334 -8.102 -5.180 1.00 82.19 114 SER A CA 1
ATOM 934 C C . SER A 1 114 ? -4.556 -7.543 -4.442 1.00 82.19 114 SER A C 1
ATOM 936 O O . SER A 1 114 ? -5.576 -8.223 -4.350 1.00 82.19 114 SER A O 1
ATOM 938 N N . ALA A 1 115 ? -4.475 -6.313 -3.926 1.00 84.50 115 ALA A N 1
ATOM 939 C CA . ALA A 1 115 ? -5.602 -5.615 -3.321 1.00 84.50 115 ALA A CA 1
ATOM 940 C C . ALA A 1 115 ? -6.356 -4.697 -4.297 1.00 84.50 115 ALA A C 1
ATOM 942 O O . ALA A 1 115 ? -7.474 -4.289 -3.985 1.00 84.50 115 ALA A O 1
ATOM 943 N N . LEU A 1 116 ? -5.777 -4.377 -5.460 1.00 84.94 116 LEU A N 1
ATOM 944 C CA . LEU A 1 116 ? -6.424 -3.529 -6.458 1.00 84.94 116 LEU A CA 1
ATOM 945 C C . LEU A 1 116 ? -7.516 -4.307 -7.216 1.00 84.94 116 LEU A C 1
ATOM 947 O O . LEU A 1 116 ? -7.269 -5.435 -7.638 1.00 84.94 116 LEU A O 1
ATOM 951 N N . PRO A 1 117 ? -8.702 -3.714 -7.441 1.00 83.62 117 PRO A N 1
ATOM 952 C CA . PRO A 1 117 ? -9.715 -4.292 -8.318 1.00 83.62 117 PRO A CA 1
ATOM 953 C C . PRO A 1 117 ? -9.230 -4.353 -9.772 1.00 83.62 117 PRO A C 1
ATOM 955 O O . PRO A 1 117 ? -8.596 -3.409 -10.245 1.00 83.62 117 PRO A O 1
ATOM 958 N N . ASP A 1 118 ? -9.635 -5.383 -10.520 1.00 80.88 118 ASP A N 1
ATOM 959 C CA . ASP A 1 118 ? -9.209 -5.607 -11.917 1.00 80.88 118 ASP A CA 1
ATOM 960 C C . ASP A 1 118 ? -9.520 -4.443 -12.871 1.00 80.88 118 ASP A C 1
ATOM 962 O O . ASP A 1 118 ? -8.833 -4.240 -13.871 1.00 80.88 118 ASP A O 1
ATOM 966 N N . LYS A 1 119 ? -10.546 -3.646 -12.555 1.00 82.69 119 LYS A N 1
ATOM 967 C CA . LYS A 1 119 ? -10.939 -2.465 -13.339 1.00 82.69 119 LYS A CA 1
ATOM 968 C C . LYS A 1 119 ? -9.930 -1.313 -13.282 1.00 82.69 119 LYS A C 1
ATOM 970 O O . LYS A 1 119 ? -9.990 -0.425 -14.126 1.00 82.69 119 LYS A O 1
ATOM 975 N N . VAL A 1 120 ? -9.035 -1.293 -12.293 1.00 84.69 120 VAL A N 1
ATOM 976 C CA . VAL A 1 120 ? -8.052 -0.219 -12.132 1.00 84.69 120 VAL A CA 1
ATOM 977 C C . VAL A 1 120 ? -6.850 -0.505 -13.027 1.00 84.69 120 VAL A C 1
ATOM 979 O O . VAL A 1 120 ? -6.111 -1.470 -12.825 1.00 84.69 120 VAL A O 1
ATOM 982 N N . LYS A 1 121 ? -6.613 0.356 -14.018 1.00 86.56 121 LYS A N 1
ATOM 983 C CA . LYS A 1 121 ? -5.514 0.171 -14.966 1.00 86.56 121 LYS A CA 1
ATOM 984 C C . LYS A 1 121 ? -4.171 0.436 -14.293 1.00 86.56 121 LYS A C 1
ATOM 986 O O . LYS A 1 121 ? -3.884 1.526 -13.797 1.00 86.56 121 LYS A O 1
ATOM 991 N N . LEU A 1 122 ? -3.315 -0.572 -14.336 1.00 83.81 122 LEU A N 1
ATOM 992 C CA . LEU A 1 122 ? -2.027 -0.578 -13.661 1.00 83.81 122 LEU A CA 1
ATOM 993 C C . LEU A 1 122 ? -0.911 -0.186 -14.637 1.00 83.81 122 LEU A C 1
ATOM 995 O O . LEU A 1 122 ? -0.753 -0.800 -15.691 1.00 83.81 122 LEU A O 1
ATOM 999 N N . ILE A 1 123 ? -0.144 0.851 -14.301 1.00 85.31 123 ILE A N 1
ATOM 1000 C CA . ILE A 1 123 ? 0.947 1.369 -15.134 1.00 85.31 123 ILE A CA 1
ATOM 1001 C C . ILE A 1 123 ? 2.254 1.270 -14.349 1.00 85.31 123 ILE A C 1
ATOM 1003 O O . ILE A 1 123 ? 2.450 1.963 -13.347 1.00 85.31 123 ILE A O 1
ATOM 1007 N N . VAL A 1 124 ? 3.161 0.424 -14.832 1.00 82.00 124 VAL A N 1
ATOM 1008 C CA . VAL A 1 124 ? 4.520 0.308 -14.295 1.00 82.00 124 VAL A CA 1
ATOM 1009 C C . VAL A 1 124 ? 5.386 1.386 -14.931 1.00 82.00 124 VAL A C 1
ATOM 1011 O O . VAL A 1 124 ? 5.467 1.480 -16.156 1.00 82.00 124 VAL A O 1
ATOM 1014 N N . VAL A 1 125 ? 6.020 2.220 -14.111 1.00 78.62 125 VAL A N 1
ATOM 1015 C CA . VAL A 1 125 ? 6.963 3.231 -14.592 1.00 78.62 125 VAL A CA 1
ATOM 1016 C C . VAL A 1 125 ? 8.375 2.655 -14.544 1.00 78.62 125 VAL A C 1
ATOM 1018 O O . VAL A 1 125 ? 8.995 2.600 -13.483 1.00 78.62 125 VAL A O 1
ATOM 1021 N N . ASP A 1 126 ? 8.899 2.270 -15.706 1.00 69.06 126 ASP A N 1
ATOM 1022 C CA . ASP A 1 126 ? 10.308 1.905 -15.864 1.00 69.06 126 ASP A CA 1
ATOM 1023 C C . ASP A 1 126 ? 11.153 3.191 -15.959 1.00 69.06 126 ASP A C 1
ATOM 1025 O O . ASP A 1 126 ? 10.974 4.022 -16.858 1.00 69.06 126 ASP A O 1
ATOM 1029 N N . ARG A 1 127 ? 12.081 3.410 -15.018 1.00 64.88 127 ARG A N 1
ATOM 1030 C CA . ARG A 1 127 ? 12.938 4.606 -15.043 1.00 64.88 127 ARG A CA 1
ATOM 1031 C C . ARG A 1 127 ? 14.069 4.468 -16.060 1.00 64.88 127 ARG A C 1
ATOM 1033 O O . ARG A 1 127 ? 14.884 3.560 -15.977 1.00 64.88 127 ARG A O 1
ATOM 1040 N N . LYS A 1 128 ? 14.210 5.465 -16.941 1.00 60.31 128 LYS A N 1
ATOM 1041 C CA . LYS A 1 128 ? 15.246 5.510 -17.996 1.00 60.31 128 LYS A CA 1
ATOM 1042 C C . LYS A 1 128 ? 16.690 5.372 -17.486 1.00 60.31 128 LYS A C 1
ATOM 1044 O O . LYS A 1 128 ? 17.525 4.865 -18.223 1.00 60.31 128 LYS A O 1
ATOM 1049 N N . TRP A 1 129 ? 17.005 5.820 -16.264 1.00 61.78 129 TRP A N 1
ATOM 1050 C CA . TRP A 1 129 ? 18.366 5.706 -15.713 1.00 61.78 129 TRP A CA 1
ATOM 1051 C C . TRP A 1 129 ? 18.756 4.263 -15.378 1.00 61.78 129 TRP A C 1
ATOM 1053 O O . TRP A 1 129 ? 19.937 3.941 -15.430 1.00 61.78 129 TRP A O 1
ATOM 1063 N N . TYR A 1 130 ? 17.779 3.390 -15.119 1.00 54.69 130 TYR A N 1
ATOM 1064 C CA . TYR A 1 130 ? 18.012 1.962 -14.915 1.00 54.69 130 TYR A CA 1
ATOM 1065 C C . TYR A 1 130 ? 18.635 1.317 -16.161 1.00 54.69 130 TYR A C 1
ATOM 1067 O O . TYR A 1 130 ? 19.564 0.531 -16.056 1.00 54.69 130 TYR A O 1
ATOM 1075 N N . ASN A 1 131 ? 18.211 1.752 -17.351 1.00 55.19 131 ASN A N 1
ATOM 1076 C CA . ASN A 1 131 ? 18.779 1.296 -18.622 1.00 55.19 131 ASN A CA 1
ATOM 1077 C C . ASN A 1 131 ? 20.082 2.023 -19.007 1.00 55.19 131 ASN A C 1
ATOM 1079 O O . ASN A 1 131 ? 20.708 1.647 -19.993 1.00 55.19 131 ASN A O 1
ATOM 1083 N N . ARG A 1 132 ? 20.476 3.095 -18.296 1.00 58.06 132 ARG A N 1
ATOM 1084 C CA . ARG A 1 132 ? 21.681 3.882 -18.631 1.00 58.06 132 ARG A CA 1
ATOM 1085 C C . ARG A 1 132 ? 22.968 3.285 -18.075 1.00 58.06 132 ARG A C 1
ATOM 1087 O O . ARG A 1 132 ? 24.030 3.591 -18.606 1.00 58.06 132 ARG A O 1
ATOM 1094 N N . ILE A 1 133 ? 22.900 2.456 -17.035 1.00 60.94 133 ILE A N 1
ATOM 1095 C CA . ILE A 1 133 ? 24.076 1.724 -16.564 1.00 60.94 133 ILE A CA 1
ATOM 1096 C C . ILE A 1 133 ? 24.178 0.456 -17.410 1.00 60.94 133 ILE A C 1
ATOM 1098 O O . ILE A 1 133 ? 23.368 -0.459 -17.270 1.00 60.94 133 ILE A O 1
ATOM 1102 N N . VAL A 1 134 ? 25.153 0.426 -18.319 1.00 55.06 134 VAL A N 1
ATOM 1103 C CA . VAL A 1 134 ? 25.408 -0.717 -19.204 1.00 55.06 134 VAL A CA 1
ATOM 1104 C C . VAL A 1 134 ? 25.545 -1.988 -18.357 1.00 55.06 134 VAL A C 1
ATOM 1106 O O . VAL A 1 134 ? 26.418 -2.089 -17.502 1.00 55.06 134 VAL A O 1
ATOM 1109 N N . GLY A 1 135 ? 24.617 -2.928 -18.558 1.00 53.53 135 GLY A N 1
ATOM 1110 C CA . GLY A 1 135 ? 24.567 -4.241 -17.906 1.00 53.53 135 GLY A CA 1
ATOM 1111 C C . GLY A 1 135 ? 24.140 -4.295 -16.442 1.00 53.53 135 GLY A C 1
ATOM 1112 O O . GLY A 1 135 ? 24.034 -5.399 -15.907 1.00 53.53 135 GLY A O 1
ATOM 1113 N N . PHE A 1 136 ? 23.811 -3.178 -15.786 1.00 56.94 136 PHE A N 1
ATOM 1114 C CA . PHE A 1 136 ? 23.235 -3.251 -14.442 1.00 56.94 136 PHE A CA 1
ATOM 1115 C C . PHE A 1 136 ? 21.758 -3.641 -14.547 1.00 56.94 136 PHE A C 1
ATOM 1117 O O . PHE A 1 136 ? 20.882 -2.811 -14.760 1.00 56.94 136 PHE A O 1
ATOM 1124 N N . ARG A 1 137 ? 21.495 -4.947 -14.424 1.00 57.94 137 ARG A N 1
ATOM 1125 C CA . ARG A 1 137 ? 20.158 -5.560 -14.467 1.00 57.94 137 ARG A CA 1
ATOM 1126 C C . AR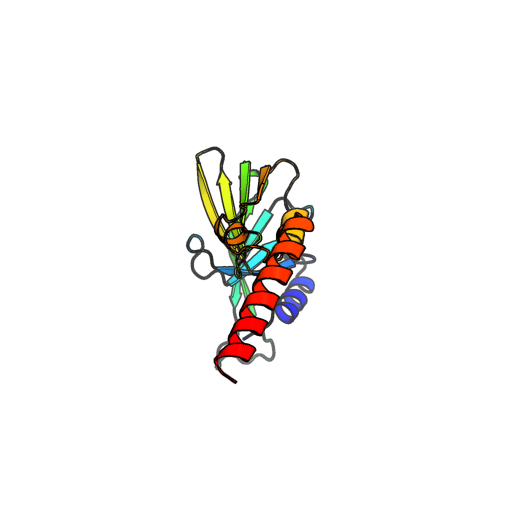G A 1 137 ? 19.363 -5.341 -15.775 1.00 57.94 137 ARG A C 1
ATOM 1128 O O . ARG A 1 137 ? 18.132 -5.238 -15.737 1.00 57.94 137 ARG A O 1
ATOM 1135 N N . SER A 1 138 ? 20.044 -5.310 -16.926 1.00 62.94 138 SER A N 1
ATOM 1136 C CA . SER A 1 138 ? 19.372 -5.405 -18.236 1.00 62.94 138 SER A CA 1
ATOM 1137 C C . SER A 1 138 ? 18.508 -6.670 -18.302 1.00 62.94 138 SER A C 1
ATOM 1139 O O . SER A 1 138 ? 18.920 -7.717 -17.817 1.00 62.94 138 SER A O 1
ATOM 1141 N N . LYS A 1 139 ? 17.314 -6.602 -18.904 1.00 64.25 139 LYS A N 1
ATOM 1142 C CA . LYS A 1 139 ? 16.471 -7.798 -19.116 1.00 64.25 139 LYS A CA 1
ATOM 1143 C C . LYS A 1 139 ? 17.062 -8.744 -20.171 1.00 64.25 139 LYS A C 1
ATOM 1145 O O . LYS A 1 139 ? 16.677 -9.905 -20.219 1.00 64.25 139 LYS A O 1
ATOM 1150 N N . ASP A 1 140 ? 17.974 -8.239 -20.999 1.00 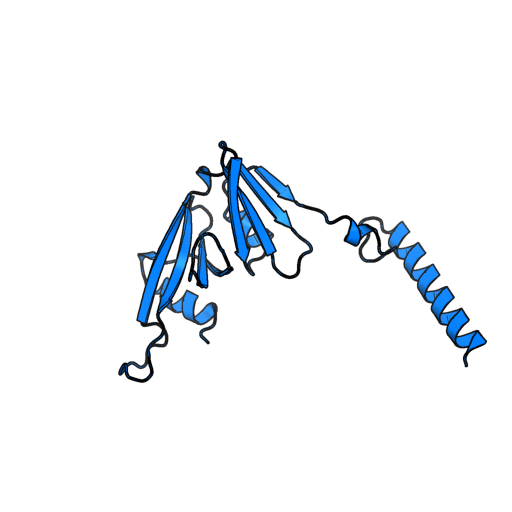72.50 140 ASP A N 1
ATOM 1151 C CA . ASP A 1 140 ? 18.654 -9.002 -22.040 1.00 72.50 140 ASP A CA 1
ATOM 1152 C C . ASP A 1 140 ? 19.985 -9.582 -21.508 1.00 72.50 140 ASP A C 1
ATOM 1154 O O . ASP A 1 140 ? 20.876 -8.805 -21.134 1.00 72.50 140 ASP A O 1
ATOM 1158 N N . PRO A 1 141 ? 20.146 -10.922 -21.486 1.00 74.62 141 PRO A N 1
ATOM 1159 C CA . PRO A 1 141 ? 21.363 -11.591 -21.026 1.00 74.62 141 PRO A CA 1
ATOM 1160 C C . PRO A 1 141 ? 22.633 -11.125 -21.745 1.00 74.62 141 PRO A C 1
ATOM 1162 O O . PRO A 1 141 ? 23.692 -11.023 -21.126 1.00 74.62 141 PRO A O 1
ATOM 1165 N N . LEU A 1 142 ? 22.541 -10.800 -23.037 1.00 78.81 142 LEU A N 1
ATOM 1166 C CA . LEU A 1 142 ? 23.703 -10.453 -23.856 1.00 78.81 142 LEU A CA 1
ATOM 1167 C C . LEU A 1 142 ? 24.320 -9.122 -23.398 1.00 78.81 142 LEU A C 1
ATOM 1169 O O . LEU A 1 142 ? 25.538 -8.988 -23.270 1.00 78.81 142 LEU A O 1
ATOM 1173 N N . HIS A 1 143 ? 23.467 -8.167 -23.027 1.00 75.00 143 HIS A N 1
ATOM 1174 C CA . HIS A 1 143 ? 23.884 -6.881 -22.472 1.00 75.00 143 HIS A CA 1
ATOM 1175 C C . HIS A 1 143 ? 24.574 -7.019 -21.105 1.00 75.00 143 HIS A C 1
ATOM 1177 O O . HIS A 1 143 ? 25.449 -6.212 -20.787 1.00 75.00 143 HIS A O 1
ATOM 1183 N N . MET A 1 144 ? 24.213 -8.027 -20.298 1.00 76.50 144 MET A N 1
ATOM 1184 C CA . MET A 1 144 ? 24.921 -8.308 -19.044 1.00 76.50 144 MET A CA 1
ATOM 1185 C C . MET A 1 144 ? 26.324 -8.855 -19.309 1.00 76.50 144 MET A C 1
ATOM 1187 O O . MET A 1 144 ? 27.283 -8.357 -18.727 1.00 76.50 144 MET A O 1
ATOM 1191 N N . VAL A 1 145 ? 26.457 -9.822 -20.223 1.00 81.50 145 VAL A N 1
ATOM 1192 C CA . VAL A 1 145 ? 27.750 -10.444 -20.558 1.00 81.50 145 VAL A CA 1
ATOM 1193 C C . VAL A 1 145 ? 28.743 -9.408 -21.086 1.00 81.50 145 VAL A C 1
ATOM 1195 O O . VAL A 1 145 ? 29.884 -9.358 -20.624 1.00 81.50 145 VAL A O 1
ATOM 1198 N N . ILE A 1 146 ? 28.305 -8.538 -22.005 1.00 83.38 146 ILE A N 1
ATOM 1199 C CA . ILE A 1 146 ? 29.156 -7.469 -22.550 1.00 83.38 146 ILE A CA 1
ATOM 1200 C C . ILE A 1 146 ? 29.619 -6.527 -21.438 1.00 83.38 146 ILE A C 1
ATOM 1202 O O . ILE A 1 146 ? 30.802 -6.199 -21.360 1.00 83.38 146 ILE A O 1
ATOM 1206 N N . ALA A 1 147 ? 28.714 -6.108 -20.554 1.00 81.19 147 ALA A N 1
ATOM 1207 C CA . ALA A 1 147 ? 29.078 -5.219 -19.461 1.00 81.19 147 ALA A CA 1
ATOM 1208 C C . ALA A 1 147 ? 30.092 -5.860 -18.513 1.00 81.19 147 ALA A C 1
ATOM 1210 O O . ALA A 1 147 ? 31.079 -5.222 -18.156 1.00 81.19 147 ALA A O 1
ATOM 1211 N N . THR A 1 148 ? 29.896 -7.129 -18.147 1.00 83.38 148 THR A N 1
ATOM 1212 C CA . THR A 1 148 ? 30.849 -7.874 -17.318 1.00 83.38 148 THR A CA 1
ATOM 1213 C C . THR A 1 148 ? 32.231 -7.929 -17.966 1.00 83.38 148 THR A C 1
ATOM 1215 O O . THR A 1 148 ? 33.223 -7.672 -17.285 1.00 83.38 148 THR A O 1
ATOM 1218 N N . ALA A 1 149 ? 32.310 -8.190 -19.274 1.00 86.56 149 ALA A N 1
ATOM 1219 C CA . ALA A 1 149 ? 33.576 -8.197 -20.004 1.00 86.56 149 ALA A CA 1
ATOM 1220 C C . ALA A 1 149 ? 34.264 -6.819 -19.989 1.00 86.56 149 ALA A C 1
ATOM 1222 O O . ALA A 1 149 ? 35.466 -6.734 -19.741 1.00 86.56 149 ALA A O 1
ATOM 1223 N N . VAL A 1 150 ? 33.504 -5.735 -20.180 1.00 87.12 150 VAL A N 1
ATOM 1224 C CA . VAL A 1 150 ? 34.027 -4.359 -20.124 1.00 87.12 150 VAL A CA 1
ATOM 1225 C C . VAL A 1 150 ? 34.541 -4.017 -18.724 1.00 87.12 150 VAL A C 1
ATOM 1227 O O . VAL A 1 150 ? 35.654 -3.511 -18.590 1.00 87.12 150 VAL A O 1
ATOM 1230 N N . TYR A 1 151 ? 33.782 -4.330 -17.671 1.00 86.25 151 TYR A N 1
ATOM 1231 C CA . TYR A 1 151 ? 34.214 -4.079 -16.293 1.00 86.25 151 TYR A CA 1
ATOM 1232 C C . TYR A 1 151 ? 35.469 -4.879 -15.931 1.00 86.25 151 TYR A C 1
ATOM 1234 O O . TYR A 1 151 ? 36.396 -4.322 -15.345 1.00 86.25 151 TYR A O 1
ATOM 1242 N N . ALA A 1 152 ? 35.539 -6.153 -16.328 1.00 87.56 152 ALA A N 1
ATOM 1243 C CA . ALA A 1 152 ? 36.718 -6.986 -16.110 1.00 87.56 152 ALA A CA 1
ATOM 1244 C C . ALA A 1 152 ? 37.955 -6.432 -16.836 1.00 87.56 152 ALA A C 1
ATOM 1246 O O . ALA A 1 152 ? 39.034 -6.379 -16.249 1.00 87.56 152 ALA A O 1
ATOM 1247 N N . ALA A 1 153 ? 37.798 -5.955 -18.076 1.00 90.69 153 ALA A N 1
ATOM 1248 C CA . ALA A 1 153 ? 38.884 -5.347 -18.841 1.00 90.69 153 ALA A CA 1
ATOM 1249 C C . ALA A 1 153 ? 39.396 -4.049 -18.197 1.00 90.69 153 ALA A C 1
ATOM 1251 O O . ALA A 1 153 ? 40.605 -3.847 -18.108 1.00 90.69 153 ALA A O 1
ATOM 1252 N N . ILE A 1 154 ? 38.497 -3.190 -17.702 1.00 90.12 154 ILE A N 1
ATOM 1253 C CA . ILE A 1 154 ? 38.871 -1.953 -16.998 1.00 90.12 154 ILE A CA 1
ATOM 1254 C C . ILE A 1 154 ? 39.637 -2.273 -15.710 1.00 90.12 154 ILE A C 1
ATOM 1256 O O . ILE A 1 154 ? 40.678 -1.670 -15.462 1.00 90.12 154 ILE A O 1
ATOM 1260 N N . ILE A 1 155 ? 39.162 -3.239 -14.916 1.00 91.00 155 ILE A N 1
ATOM 1261 C CA . ILE A 1 155 ? 39.842 -3.673 -13.685 1.00 91.00 155 ILE A CA 1
ATOM 1262 C C . ILE A 1 155 ? 41.227 -4.240 -14.011 1.00 91.00 155 ILE A C 1
ATOM 1264 O O . ILE A 1 155 ? 42.207 -3.868 -13.372 1.00 91.00 155 ILE A O 1
ATOM 1268 N N . PHE A 1 156 ? 41.327 -5.094 -15.031 1.00 93.31 156 PHE A N 1
ATOM 1269 C CA . PHE A 1 156 ? 42.599 -5.669 -15.463 1.00 93.31 156 PHE A CA 1
ATOM 1270 C C . PHE A 1 156 ? 43.597 -4.596 -15.916 1.00 93.31 156 PHE A C 1
ATOM 1272 O O . PHE A 1 156 ? 44.757 -4.622 -15.509 1.00 93.31 156 PHE A O 1
ATOM 1279 N N . LEU A 1 157 ? 43.152 -3.629 -16.726 1.00 93.25 157 LEU A N 1
ATOM 1280 C CA . LEU A 1 157 ? 43.991 -2.508 -17.153 1.00 93.25 157 LEU A CA 1
ATOM 1281 C C . LEU A 1 157 ? 44.425 -1.657 -15.959 1.00 93.25 157 LEU A C 1
ATOM 1283 O O . LEU A 1 157 ? 45.597 -1.313 -15.859 1.00 93.25 157 LEU A O 1
ATOM 1287 N N . TYR A 1 158 ? 43.518 -1.364 -15.029 1.00 92.38 158 TYR A N 1
ATOM 1288 C CA . TYR A 1 158 ? 43.856 -0.624 -13.818 1.00 92.38 158 TYR A CA 1
ATOM 1289 C C . TYR A 1 158 ? 44.956 -1.330 -13.014 1.00 92.38 158 TYR A C 1
ATOM 1291 O O . TYR A 1 158 ? 45.958 -0.703 -12.685 1.00 92.38 158 TYR A O 1
ATOM 1299 N N . PHE A 1 159 ? 44.825 -2.641 -12.780 1.00 91.75 159 PHE A N 1
ATOM 1300 C CA . PHE A 1 159 ? 45.865 -3.422 -12.108 1.00 91.75 159 PHE A CA 1
ATOM 1301 C C . PHE A 1 159 ? 47.185 -3.422 -12.875 1.00 91.75 159 PHE A C 1
ATOM 1303 O O . PHE A 1 159 ? 48.216 -3.227 -12.260 1.00 91.75 159 PHE A O 1
ATOM 1310 N N . LYS A 1 160 ? 47.170 -3.577 -14.202 1.00 88.81 160 LYS A N 1
ATOM 1311 C CA . LYS A 1 160 ? 48.394 -3.614 -15.017 1.00 88.81 160 LYS A CA 1
ATOM 1312 C C . LYS A 1 160 ? 49.183 -2.295 -15.020 1.00 88.81 160 LYS A C 1
ATOM 1314 O O . LYS A 1 160 ? 50.391 -2.318 -15.230 1.00 88.81 160 LYS A O 1
ATOM 1319 N N . TYR A 1 161 ? 48.498 -1.155 -14.920 1.00 86.19 161 TYR A N 1
ATOM 1320 C CA . TYR A 1 161 ? 49.124 0.165 -15.066 1.00 86.19 161 TYR A CA 1
ATOM 1321 C C . TYR A 1 161 ? 49.396 0.877 -13.736 1.00 86.19 161 TYR A C 1
ATOM 1323 O O . TYR A 1 161 ? 50.210 1.798 -13.718 1.00 86.19 161 TYR A O 1
ATOM 1331 N N . PHE A 1 162 ? 48.727 0.486 -12.648 1.00 78.31 162 PHE A N 1
ATOM 1332 C CA . PHE A 1 162 ? 48.848 1.144 -11.340 1.00 78.31 162 PHE A CA 1
ATOM 1333 C C . PHE A 1 162 ? 49.391 0.243 -10.219 1.00 78.31 162 PHE A C 1
ATOM 1335 O O . PHE A 1 162 ? 49.650 0.758 -9.132 1.00 78.31 162 PHE A O 1
ATOM 1342 N N . PHE A 1 163 ? 49.582 -1.055 -10.469 1.00 67.94 163 PHE A N 1
ATOM 1343 C CA . PHE A 1 163 ? 50.259 -2.012 -9.586 1.00 67.94 163 PHE A CA 1
ATOM 1344 C C . PHE A 1 163 ? 51.315 -2.795 -10.371 1.00 67.94 163 PHE A C 1
ATOM 1346 O O . PHE A 1 163 ? 52.328 -3.168 -9.741 1.00 67.94 163 PHE A O 1
#

pLDDT: mean 83.86, std 10.16, range [53.53, 95.06]

Secondary structure (DSSP, 8-state):
---HHHHHHHHHHSGGGTT-EEEEEE-TTSTT--EEEE-TT-S-EEEEEEEPPPTTS--S-S--EEEEEEEE-GGG-SEEEEESSSSSEEEEEE-TTS-EEEEEESS-HHHHHTTS-TTSEEEEE--TTTTTSTTSS-SSHHHHHHHHHHHHHHHHHHHHHH-